Protein AF-A0A7J5WLY0-F1 (afdb_monomer_lite)

Radius of gyration: 17.37 Å; chains: 1; bounding box: 39×26×53 Å

pLDDT: mean 90.03, std 8.44, range [39.41, 98.38]

Secondary structure (DSSP, 8-state):
-HHHHHHHHHSSSS-SEEE-STT--EETTEEHHHHHHHHHHHHHHHHHHHHHHHHHHHHH--TTSPPPPHHHHHHHHHHHHHHHHHHHHHHHHHHHHHTTSEEESSSS--HHHHHHHHHHHHHHHHHHHHHS--

Foldseek 3Di:
DVLVLCCDVPLPAQGHKAFFCPLDDDDNRHRPVVVVVLLVLLVVLLVVLVVVLVVCCVPPPDPPDDDDDPVVSVVCSLQSSLVNSLVVVVVCVVVCVVVRRMGGPDPDGDPSNSVNSSVVSSVSSVVCVVVPDD

Sequence (134 aa):
MITEMIGVNTGYLFGNYSYGNVLGTKWMGVPLLIGINWFVTVYCCLIIMEQLHRWVKSRFIKEDQPLPSEKFETLSVIVDGALLASFFDWLMEPIAVKLGYWQWASETIPVFNYVCWFLISVVLIIIARKLSFN

Structure (mmCIF, N/CA/C/O backbone):
data_AF-A0A7J5WLY0-F1
#
_entry.id   AF-A0A7J5WLY0-F1
#
loop_
_atom_site.group_PDB
_atom_site.id
_atom_site.type_symbol
_atom_site.label_atom_id
_atom_site.label_alt_id
_atom_site.label_comp_id
_atom_site.label_asym_id
_atom_site.label_entity_id
_atom_site.label_seq_id
_atom_site.pdbx_PDB_ins_code
_atom_site.Cartn_x
_atom_site.Cartn_y
_atom_site.Cartn_z
_atom_site.occupancy
_atom_site.B_iso_or_equiv
_atom_site.auth_seq_id
_atom_site.auth_comp_id
_atom_site.auth_asym_id
_atom_site.auth_atom_id
_atom_site.pdbx_PDB_model_num
ATOM 1 N N . MET A 1 1 ? -1.594 8.152 8.829 1.00 82.31 1 MET A N 1
ATOM 2 C CA . MET A 1 1 ? -2.184 8.671 10.086 1.00 82.31 1 MET A CA 1
ATOM 3 C C . MET A 1 1 ? -3.453 9.465 9.833 1.00 82.31 1 MET A C 1
ATOM 5 O O . MET A 1 1 ? -4.481 9.031 10.313 1.00 82.31 1 MET A O 1
ATOM 9 N N . ILE A 1 2 ? -3.432 10.562 9.064 1.00 82.31 2 ILE A N 1
ATOM 10 C CA . ILE A 1 2 ? -4.651 11.368 8.826 1.00 82.31 2 ILE A CA 1
ATOM 11 C C . ILE A 1 2 ? -5.754 10.556 8.125 1.00 82.31 2 ILE A C 1
ATOM 13 O O . ILE A 1 2 ? -6.894 10.572 8.573 1.00 82.31 2 ILE A O 1
ATOM 17 N N . THR A 1 3 ? -5.416 9.800 7.075 1.00 78.31 3 THR A N 1
ATOM 18 C CA . THR A 1 3 ? -6.371 8.923 6.370 1.00 78.31 3 THR A CA 1
ATOM 19 C C . THR A 1 3 ? -7.009 7.893 7.303 1.00 78.31 3 THR A C 1
ATOM 21 O O . THR A 1 3 ? -8.227 7.782 7.345 1.00 78.31 3 THR A O 1
ATOM 24 N N . GLU A 1 4 ? -6.194 7.215 8.112 1.00 77.06 4 GLU A N 1
ATOM 25 C CA . GLU A 1 4 ? -6.639 6.268 9.144 1.00 77.06 4 GLU A CA 1
ATOM 26 C C . GLU A 1 4 ? -7.530 6.918 10.203 1.00 77.06 4 GLU A C 1
ATOM 28 O O . GLU A 1 4 ? -8.551 6.360 10.584 1.00 77.06 4 GLU A O 1
ATOM 33 N N . MET A 1 5 ? -7.178 8.117 10.674 1.00 82.38 5 MET A N 1
ATOM 34 C CA . MET A 1 5 ? -7.981 8.835 11.666 1.00 82.38 5 MET A CA 1
ATOM 35 C C . MET A 1 5 ? -9.351 9.202 11.099 1.00 82.38 5 MET A C 1
ATOM 37 O O . MET A 1 5 ? -10.346 9.089 11.810 1.00 82.38 5 MET A O 1
ATOM 41 N N . ILE A 1 6 ? -9.417 9.611 9.829 1.00 81.44 6 ILE A N 1
ATOM 42 C CA . ILE A 1 6 ? -10.691 9.846 9.144 1.00 81.44 6 ILE A CA 1
ATOM 43 C C . ILE A 1 6 ? -11.463 8.530 9.048 1.00 81.44 6 ILE A C 1
ATOM 45 O O . ILE A 1 6 ? -12.629 8.495 9.427 1.00 81.44 6 ILE A O 1
ATOM 49 N N . GLY A 1 7 ? -10.823 7.445 8.615 1.00 77.44 7 GLY A N 1
ATOM 50 C CA . GLY A 1 7 ? -11.453 6.130 8.512 1.00 77.44 7 GLY A CA 1
ATOM 51 C C . GLY A 1 7 ? -12.048 5.638 9.825 1.00 77.44 7 GLY A C 1
ATOM 52 O O . GLY A 1 7 ? -13.255 5.456 9.911 1.00 77.44 7 GLY A O 1
ATOM 53 N N . VAL A 1 8 ? -11.238 5.533 10.876 1.00 76.00 8 VAL A N 1
ATOM 54 C CA . VAL A 1 8 ? -11.665 5.004 12.182 1.00 76.00 8 VAL A CA 1
ATOM 55 C C . VAL A 1 8 ? -12.739 5.866 12.847 1.00 76.00 8 VAL A C 1
ATOM 57 O O . VAL A 1 8 ? -13.646 5.327 13.475 1.00 76.00 8 VAL A O 1
ATOM 60 N N . ASN A 1 9 ? -12.668 7.197 12.731 1.00 80.00 9 ASN A N 1
ATOM 61 C CA . ASN A 1 9 ? -13.625 8.074 13.416 1.00 80.00 9 ASN A CA 1
ATOM 62 C C . ASN A 1 9 ? -14.912 8.327 12.619 1.00 80.00 9 ASN A C 1
ATOM 64 O O . ASN A 1 9 ? -15.907 8.738 13.210 1.00 80.00 9 ASN A O 1
ATOM 68 N N . THR A 1 10 ? -14.910 8.124 11.297 1.00 79.44 10 THR A N 1
ATOM 69 C CA . THR A 1 10 ? -16.086 8.413 10.452 1.00 79.44 10 THR A CA 1
ATOM 70 C C . THR A 1 10 ? -16.691 7.183 9.785 1.00 79.44 10 THR A C 1
ATOM 72 O O . THR A 1 10 ? -17.838 7.239 9.352 1.00 79.44 10 THR A O 1
ATOM 75 N N . GLY A 1 11 ? -15.932 6.094 9.652 1.00 76.12 11 GLY A N 1
ATOM 76 C CA . GLY A 1 11 ? -16.296 4.918 8.860 1.00 76.12 11 GLY A CA 1
ATOM 77 C C . GLY A 1 11 ? -16.306 5.158 7.345 1.00 76.12 11 GLY A C 1
ATOM 78 O O . GLY A 1 11 ? -16.559 4.225 6.586 1.00 76.12 11 GLY A O 1
ATOM 79 N N . TYR A 1 12 ? -16.033 6.386 6.876 1.00 79.75 12 TYR A N 1
ATOM 80 C CA . TYR A 1 12 ? -16.092 6.731 5.450 1.00 79.75 12 TYR A CA 1
ATOM 81 C C . TYR A 1 12 ? -14.924 6.176 4.641 1.00 79.75 12 TYR A C 1
ATOM 83 O O . TYR A 1 12 ? -15.068 5.966 3.440 1.00 79.75 12 TYR A O 1
ATOM 91 N N . LEU A 1 13 ? -13.773 5.959 5.278 1.00 75.50 13 LEU A N 1
ATOM 92 C CA . LEU A 1 13 ? -12.615 5.301 4.679 1.00 75.50 13 LEU A CA 1
ATOM 93 C C . LEU A 1 13 ? -12.436 3.950 5.366 1.00 75.50 13 LEU A C 1
ATOM 95 O O . LEU A 1 13 ? -12.595 3.864 6.580 1.00 75.50 13 LEU A O 1
ATOM 99 N N . PHE A 1 14 ? -12.113 2.915 4.588 1.00 85.81 14 PHE A N 1
ATOM 100 C CA . PHE A 1 14 ? -11.857 1.538 5.043 1.00 85.81 14 PHE A CA 1
ATOM 101 C C . PHE A 1 14 ? -13.063 0.759 5.598 1.00 85.81 14 PHE A C 1
ATOM 103 O O . PHE A 1 14 ? -13.111 -0.460 5.462 1.00 85.81 14 PHE A O 1
ATOM 110 N N . GLY A 1 15 ? -14.078 1.444 6.125 1.00 87.38 15 GLY A N 1
ATOM 111 C CA . GLY A 1 15 ? -15.262 0.848 6.740 1.00 87.38 15 GLY A CA 1
ATOM 112 C C . GLY A 1 15 ? -15.201 0.899 8.266 1.00 87.38 15 GLY A C 1
ATOM 113 O O . GLY A 1 15 ? -14.408 1.634 8.847 1.00 87.38 15 GLY A O 1
ATOM 114 N N . ASN A 1 16 ? -16.062 0.127 8.929 1.00 90.06 16 ASN A N 1
ATOM 115 C CA . ASN A 1 16 ? -16.189 0.161 10.386 1.00 90.06 16 ASN A CA 1
ATOM 116 C C . ASN A 1 16 ? -15.325 -0.925 11.039 1.00 90.06 16 ASN A C 1
ATOM 118 O O . ASN A 1 16 ? -15.656 -2.112 10.987 1.00 90.06 16 ASN A O 1
ATOM 122 N N . TYR A 1 17 ? -14.241 -0.510 11.685 1.00 90.50 17 TYR A N 1
ATOM 123 C CA . TYR A 1 17 ? -13.351 -1.361 12.471 1.00 90.50 17 TYR A CA 1
ATOM 124 C C . TYR A 1 17 ? -12.767 -0.565 13.638 1.00 90.50 17 TYR A C 1
ATOM 126 O O . TYR A 1 17 ? -12.823 0.665 13.673 1.00 90.50 17 TYR A O 1
ATOM 134 N N . SER A 1 18 ? -12.209 -1.270 14.618 1.00 90.88 18 SER A N 1
ATOM 135 C CA . SER A 1 18 ? -11.535 -0.649 15.755 1.00 90.88 18 SER A CA 1
ATOM 136 C C . SER A 1 18 ? -10.213 -1.341 16.051 1.00 90.88 18 SER A C 1
ATOM 138 O O . SER A 1 18 ? -10.090 -2.562 15.954 1.00 90.88 18 SER A O 1
ATOM 140 N N . TYR A 1 19 ? -9.205 -0.554 16.418 1.00 92.06 19 TYR A N 1
ATOM 141 C CA . TYR A 1 19 ? -7.897 -1.083 16.781 1.00 92.06 19 TYR A CA 1
ATOM 142 C C . TYR A 1 19 ? -7.897 -1.683 18.190 1.00 92.06 19 TYR A C 1
ATOM 144 O O . TYR A 1 19 ? -8.393 -1.075 19.143 1.00 92.06 19 TYR A O 1
ATOM 152 N N . GLY A 1 20 ? -7.248 -2.836 18.353 1.00 91.19 20 GLY A N 1
ATOM 153 C CA . GLY A 1 20 ? -6.946 -3.440 19.651 1.00 91.19 20 GLY A CA 1
ATOM 154 C C . GLY A 1 20 ? -5.795 -2.730 20.372 1.00 91.19 20 GLY A C 1
ATOM 155 O O . GLY A 1 20 ? -5.241 -1.750 19.881 1.00 91.19 20 GLY A O 1
ATOM 156 N N . ASN A 1 21 ? -5.429 -3.194 21.569 1.00 91.44 21 ASN A N 1
ATOM 157 C CA . ASN A 1 21 ? -4.361 -2.573 22.377 1.00 91.44 21 ASN A CA 1
ATOM 158 C C . ASN A 1 21 ? -2.961 -3.154 22.104 1.00 91.44 21 ASN A C 1
ATOM 160 O O . ASN A 1 21 ? -1.978 -2.685 22.670 1.00 91.44 21 ASN A O 1
ATOM 164 N N . VAL A 1 22 ? -2.862 -4.158 21.227 1.00 92.62 22 VAL A N 1
ATOM 165 C CA . VAL A 1 22 ? -1.622 -4.904 20.950 1.00 92.62 22 VAL A CA 1
ATOM 166 C C . VAL A 1 22 ? -0.544 -4.023 20.310 1.00 92.62 22 VAL A C 1
ATOM 168 O O . VAL A 1 22 ? 0.637 -4.188 20.590 1.00 92.62 22 VAL A O 1
ATOM 171 N N . LEU A 1 23 ? -0.946 -3.044 19.497 1.00 90.06 23 LEU A N 1
ATOM 172 C CA . LEU A 1 23 ? -0.039 -2.147 18.771 1.00 90.06 23 LEU A CA 1
ATOM 173 C C . LEU A 1 23 ? 0.400 -0.915 19.588 1.00 90.06 23 LEU A C 1
ATOM 175 O O . LEU A 1 23 ? 0.933 0.047 19.034 1.00 90.06 23 LEU A O 1
ATOM 179 N N . GLY A 1 24 ? 0.183 -0.935 20.905 1.00 91.31 24 GLY A N 1
ATOM 180 C CA . GLY A 1 24 ? 0.645 0.102 21.821 1.00 91.31 24 GLY A CA 1
ATOM 181 C C . GLY A 1 24 ? -0.166 1.397 21.752 1.00 91.31 24 GLY A C 1
ATOM 182 O O . GLY A 1 24 ? -1.390 1.387 21.600 1.00 91.31 24 GLY A O 1
ATOM 183 N N . THR A 1 25 ? 0.521 2.527 21.933 1.00 91.12 25 THR A N 1
ATOM 184 C CA . THR A 1 25 ? -0.110 3.838 22.120 1.00 91.12 25 THR A CA 1
ATOM 185 C C . THR A 1 25 ? -0.904 4.275 20.893 1.00 91.12 25 THR A C 1
ATOM 187 O O . THR A 1 25 ? -0.391 4.347 19.771 1.00 91.12 25 THR A O 1
ATOM 190 N N . LYS A 1 26 ? -2.167 4.624 21.137 1.00 91.06 26 LYS A N 1
ATOM 191 C CA . LYS A 1 26 ? -3.098 5.141 20.136 1.00 91.06 26 LYS A CA 1
ATOM 192 C C . LYS A 1 26 ? -3.159 6.657 20.191 1.00 91.06 26 LYS A C 1
ATOM 194 O O . LYS A 1 26 ? -3.174 7.246 21.268 1.00 91.06 26 LYS A O 1
ATOM 199 N N . TRP A 1 27 ? -3.299 7.270 19.026 1.00 88.81 27 TRP A N 1
ATOM 200 C CA . TRP A 1 27 ? -3.651 8.670 18.878 1.00 88.81 27 TRP A CA 1
ATOM 201 C C . TRP A 1 27 ? -4.961 8.765 18.095 1.00 88.81 27 TRP A C 1
ATOM 203 O O . TRP A 1 27 ? -5.052 8.272 16.974 1.00 88.81 27 TRP A O 1
ATOM 213 N N . MET A 1 28 ? -5.998 9.345 18.712 1.00 88.00 28 MET A N 1
ATOM 214 C CA . MET A 1 28 ? -7.352 9.439 18.135 1.00 88.00 28 MET A CA 1
ATOM 215 C C . MET A 1 28 ? -7.911 8.083 17.657 1.00 88.00 28 MET A C 1
ATOM 217 O O . MET A 1 28 ? -8.502 7.985 16.585 1.00 88.00 28 MET A O 1
ATOM 221 N N . GLY A 1 29 ? -7.675 7.023 18.438 1.00 85.69 29 GLY A N 1
ATOM 222 C CA . GLY A 1 29 ? -8.131 5.661 18.132 1.00 85.69 29 GLY A CA 1
ATOM 223 C C . GLY A 1 29 ? -7.208 4.853 17.211 1.00 85.69 29 GLY A C 1
ATOM 224 O O . GLY A 1 29 ? -7.368 3.639 17.134 1.00 85.69 29 GLY A O 1
ATOM 225 N N . VAL A 1 30 ? -6.201 5.480 16.592 1.00 89.88 30 VAL A N 1
ATOM 226 C CA . VAL A 1 30 ? -5.270 4.832 15.652 1.00 89.88 30 VAL A CA 1
ATOM 227 C C . VAL A 1 30 ? -3.899 4.613 16.308 1.00 89.88 30 VAL A C 1
ATOM 229 O O . VAL A 1 30 ? -3.293 5.581 16.774 1.00 89.88 30 VAL A O 1
ATOM 232 N N . PRO A 1 31 ? -3.358 3.382 16.354 1.00 92.44 31 PRO A N 1
ATOM 233 C CA . PRO A 1 31 ? -2.002 3.122 16.834 1.00 92.44 31 PRO A CA 1
ATOM 234 C C . PRO A 1 31 ? -0.948 3.839 15.985 1.00 92.44 31 PRO A C 1
ATOM 236 O O 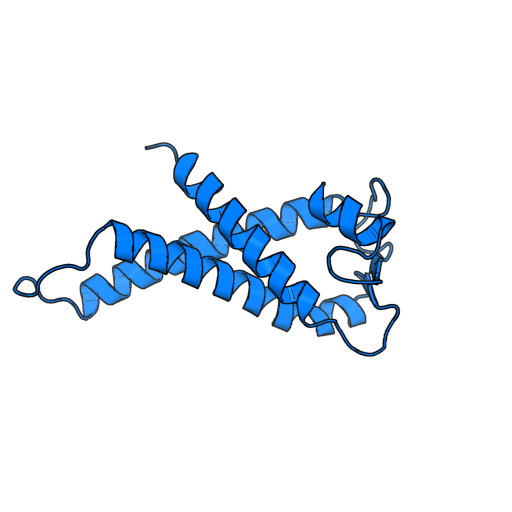. PRO A 1 31 ? -0.972 3.759 14.757 1.00 92.44 31 PRO A O 1
ATOM 239 N N . LEU A 1 32 ? 0.026 4.493 16.627 1.00 90.44 32 LEU A N 1
ATOM 240 C CA . LEU A 1 32 ? 1.105 5.196 15.910 1.00 90.44 32 LEU A CA 1
ATOM 241 C C . LEU A 1 32 ? 1.925 4.252 15.016 1.00 90.44 32 LEU A C 1
ATOM 243 O O . LEU A 1 32 ? 2.363 4.642 13.933 1.00 90.44 32 LEU A O 1
ATOM 247 N N . LEU A 1 33 ? 2.083 2.998 15.451 1.00 92.50 33 LEU A N 1
ATOM 248 C CA . LEU A 1 33 ? 2.811 1.968 14.712 1.00 92.50 33 LEU A CA 1
ATOM 249 C C . LEU A 1 33 ? 2.202 1.668 13.341 1.00 92.50 33 LEU A C 1
ATOM 251 O O . LEU A 1 33 ? 2.949 1.334 12.432 1.00 92.50 33 LEU A O 1
ATOM 255 N N . ILE A 1 34 ? 0.890 1.831 13.148 1.00 91.69 34 ILE A N 1
ATOM 256 C CA . ILE A 1 34 ? 0.255 1.550 11.852 1.00 91.69 34 ILE A CA 1
ATOM 257 C C . ILE A 1 34 ? 0.796 2.468 10.761 1.00 91.69 34 ILE A C 1
ATOM 259 O O . ILE A 1 34 ? 1.137 2.003 9.676 1.00 91.69 34 ILE A O 1
ATOM 263 N N . GLY A 1 35 ? 0.931 3.765 11.051 1.00 90.31 35 GLY A N 1
ATOM 264 C CA . GLY A 1 35 ? 1.462 4.714 10.075 1.00 90.31 35 GLY A CA 1
ATOM 265 C C . GLY A 1 35 ? 2.891 4.377 9.656 1.00 90.31 35 GLY A C 1
ATOM 266 O O . GLY A 1 35 ? 3.211 4.446 8.472 1.00 90.31 35 GLY A O 1
ATOM 267 N N . ILE A 1 36 ? 3.726 3.982 10.620 1.00 92.75 36 ILE A N 1
ATOM 268 C CA . ILE A 1 36 ? 5.120 3.595 10.376 1.00 92.75 36 ILE A CA 1
ATOM 269 C C . ILE A 1 36 ? 5.174 2.279 9.596 1.00 92.75 36 ILE A C 1
ATOM 271 O O . ILE A 1 36 ? 5.842 2.211 8.567 1.00 92.75 36 ILE A O 1
ATOM 275 N N . ASN A 1 37 ? 4.439 1.258 10.043 1.00 94.12 37 ASN A N 1
ATOM 276 C CA . ASN A 1 37 ? 4.404 -0.055 9.405 1.00 94.12 37 ASN A CA 1
ATOM 277 C C . ASN A 1 37 ? 3.957 0.053 7.950 1.00 94.12 37 ASN A C 1
ATOM 279 O O . ASN A 1 37 ? 4.600 -0.519 7.070 1.00 94.12 37 ASN A O 1
ATOM 283 N N . TRP A 1 38 ? 2.898 0.821 7.682 1.00 95.19 38 TRP A N 1
ATOM 284 C CA . TRP A 1 38 ? 2.408 0.995 6.322 1.00 95.19 38 TRP A CA 1
ATOM 285 C C . TRP A 1 38 ? 3.401 1.760 5.448 1.00 95.19 38 TRP A C 1
ATOM 287 O O . TRP A 1 38 ? 3.679 1.348 4.325 1.00 95.19 38 TRP A O 1
ATOM 297 N N . PHE A 1 39 ? 4.002 2.832 5.973 1.00 94.50 39 PHE A N 1
ATOM 298 C CA . PHE A 1 39 ? 5.031 3.578 5.250 1.00 94.50 39 PHE A CA 1
ATOM 299 C C . PHE A 1 39 ? 6.220 2.689 4.858 1.00 94.50 39 PHE A C 1
ATOM 301 O O . PHE A 1 39 ? 6.614 2.669 3.692 1.00 94.50 39 PHE A O 1
ATOM 308 N N . VAL A 1 40 ? 6.756 1.917 5.810 1.00 95.81 40 VAL A N 1
ATOM 309 C CA . VAL A 1 40 ? 7.865 0.983 5.563 1.00 95.81 40 VAL A CA 1
ATOM 310 C C . VAL A 1 40 ? 7.456 -0.087 4.552 1.00 95.81 40 VAL A C 1
ATOM 312 O O . VAL A 1 40 ? 8.202 -0.349 3.615 1.00 95.81 40 VAL A O 1
ATOM 315 N N . THR A 1 41 ? 6.257 -0.656 4.692 1.00 97.00 41 THR A N 1
ATOM 316 C CA . THR A 1 41 ? 5.727 -1.676 3.773 1.00 97.00 41 THR A CA 1
ATOM 317 C C . THR A 1 41 ? 5.672 -1.159 2.340 1.00 97.00 41 THR A C 1
ATOM 319 O O . THR A 1 41 ? 6.211 -1.794 1.434 1.00 97.00 41 THR A O 1
ATOM 322 N N . VAL A 1 42 ? 5.076 0.018 2.130 1.00 97.12 42 VAL A N 1
ATOM 323 C CA . VAL A 1 42 ? 4.970 0.636 0.803 1.00 97.12 42 VAL A CA 1
ATOM 324 C C . VAL A 1 42 ? 6.352 0.951 0.230 1.00 97.12 42 VAL A C 1
ATOM 326 O O . VAL A 1 42 ? 6.599 0.687 -0.946 1.00 97.12 42 VAL A O 1
ATOM 329 N N . TYR A 1 43 ? 7.276 1.459 1.052 1.00 95.94 43 TYR A N 1
ATOM 330 C CA . TYR A 1 43 ? 8.649 1.721 0.620 1.00 95.94 43 TYR A CA 1
ATOM 331 C C . TYR A 1 43 ? 9.373 0.435 0.193 1.00 95.94 43 TYR A C 1
ATOM 333 O O . TYR A 1 43 ? 9.965 0.390 -0.883 1.00 95.94 43 TYR A O 1
ATOM 341 N N . CYS A 1 44 ? 9.273 -0.645 0.971 1.00 96.88 44 CYS A N 1
ATOM 342 C CA . CYS A 1 44 ? 9.830 -1.943 0.593 1.00 96.88 44 CYS A CA 1
ATOM 343 C C . CYS A 1 44 ? 9.217 -2.473 -0.711 1.00 96.88 44 CYS A C 1
ATOM 345 O O . CYS A 1 44 ? 9.954 -2.936 -1.580 1.00 96.88 44 CYS A O 1
ATOM 347 N N . CYS A 1 45 ? 7.895 -2.367 -0.882 1.00 97.81 45 CYS A N 1
ATOM 348 C CA . CYS A 1 45 ? 7.211 -2.791 -2.106 1.00 97.81 45 CYS A CA 1
ATOM 349 C C . CYS A 1 45 ? 7.692 -2.011 -3.337 1.00 97.81 45 CYS A C 1
ATOM 351 O O . CYS A 1 45 ? 7.911 -2.612 -4.388 1.00 97.81 45 CYS A O 1
ATOM 353 N N . LEU A 1 46 ? 7.920 -0.699 -3.200 1.00 96.94 46 LEU A N 1
ATOM 354 C CA . LEU A 1 46 ? 8.520 0.125 -4.249 1.00 96.94 46 LEU A CA 1
ATOM 355 C C . LEU A 1 46 ? 9.906 -0.396 -4.646 1.00 96.94 46 LEU A C 1
ATOM 357 O O . LEU A 1 46 ? 10.134 -0.675 -5.821 1.00 96.94 46 LEU A O 1
ATOM 361 N N . ILE A 1 47 ? 10.815 -0.575 -3.682 1.00 96.12 47 ILE A N 1
ATOM 362 C CA . ILE A 1 47 ? 12.189 -1.024 -3.963 1.00 96.12 47 ILE A CA 1
ATOM 363 C C . ILE A 1 47 ? 12.205 -2.419 -4.602 1.00 96.12 47 ILE A C 1
ATOM 365 O O . ILE A 1 47 ? 12.945 -2.649 -5.562 1.00 96.12 47 ILE A O 1
ATOM 369 N N . ILE A 1 48 ? 11.362 -3.336 -4.115 1.00 97.56 48 ILE A N 1
ATOM 370 C CA . ILE A 1 48 ? 11.191 -4.672 -4.704 1.00 97.56 48 ILE A CA 1
ATOM 371 C C . ILE A 1 48 ? 10.745 -4.552 -6.162 1.00 97.56 48 ILE A C 1
ATOM 373 O O . ILE A 1 48 ? 11.328 -5.198 -7.032 1.00 97.56 48 ILE A O 1
ATOM 377 N N . MET A 1 49 ? 9.745 -3.717 -6.449 1.00 96.88 49 MET A N 1
ATOM 378 C CA . MET A 1 49 ? 9.216 -3.575 -7.805 1.00 96.88 49 MET A CA 1
ATOM 379 C C . MET A 1 49 ? 10.193 -2.890 -8.751 1.00 96.88 49 MET A C 1
ATOM 381 O O . MET A 1 49 ? 10.329 -3.331 -9.891 1.00 96.88 49 MET A O 1
ATOM 385 N N . GLU A 1 50 ? 10.942 -1.892 -8.292 1.00 94.62 50 GLU A N 1
ATOM 386 C CA . GLU A 1 50 ? 12.033 -1.307 -9.070 1.00 94.62 50 GLU A CA 1
ATOM 387 C C . GLU A 1 50 ? 13.123 -2.336 -9.394 1.00 94.62 50 GLU A C 1
ATOM 389 O O . GLU A 1 50 ? 13.602 -2.408 -10.527 1.00 94.62 50 GLU A O 1
ATOM 394 N N . GLN A 1 51 ? 13.515 -3.161 -8.418 1.00 95.94 51 GLN A N 1
ATOM 395 C CA . GLN A 1 51 ? 14.503 -4.215 -8.637 1.00 95.94 51 GLN A CA 1
ATOM 396 C C . GLN A 1 51 ? 13.983 -5.284 -9.602 1.00 95.94 51 GLN A C 1
ATOM 398 O O . GLN A 1 51 ? 14.726 -5.710 -10.489 1.00 95.94 51 GLN A O 1
ATOM 403 N N . LEU A 1 52 ? 12.715 -5.676 -9.470 1.00 95.81 52 LEU A N 1
ATOM 404 C CA . LEU A 1 52 ? 12.069 -6.632 -10.359 1.00 95.81 52 LEU A CA 1
ATOM 405 C C . LEU A 1 52 ? 12.002 -6.100 -11.793 1.00 95.81 52 LEU A C 1
ATOM 407 O O . LEU A 1 52 ? 12.407 -6.807 -12.711 1.00 95.81 52 LEU A O 1
ATOM 411 N N . HIS A 1 53 ? 11.576 -4.851 -11.995 1.00 93.81 53 HIS A N 1
ATOM 412 C CA . HIS A 1 53 ? 11.527 -4.226 -13.320 1.00 93.81 53 HIS A CA 1
ATOM 413 C C . HIS A 1 53 ? 12.911 -4.184 -13.975 1.00 93.81 53 HIS A C 1
ATOM 415 O O . HIS A 1 53 ? 13.059 -4.587 -15.132 1.00 93.81 53 HIS A O 1
ATOM 421 N N . ARG A 1 54 ? 13.947 -3.779 -13.225 1.00 92.19 54 ARG A N 1
ATOM 42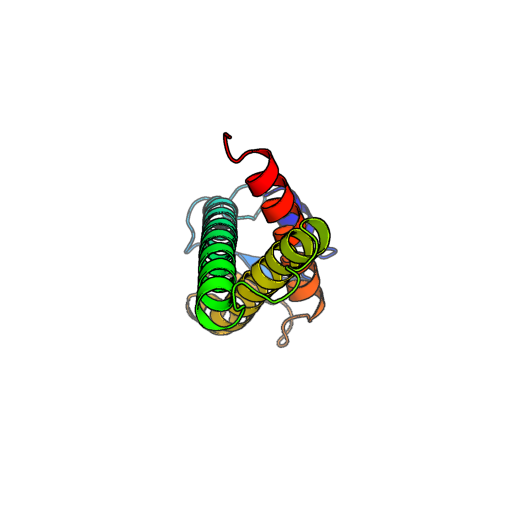2 C CA . ARG A 1 54 ? 15.338 -3.790 -13.712 1.00 92.19 54 ARG A CA 1
ATOM 423 C C . ARG A 1 54 ? 15.809 -5.197 -14.083 1.00 92.19 54 ARG A C 1
ATOM 425 O O . ARG A 1 54 ? 16.463 -5.361 -15.110 1.00 92.19 54 ARG A O 1
ATOM 432 N N . TRP A 1 55 ? 15.473 -6.203 -13.276 1.00 94.19 55 TRP A N 1
ATOM 433 C CA . TRP A 1 55 ? 15.821 -7.600 -13.542 1.00 94.19 55 TRP A CA 1
ATOM 434 C C . TRP A 1 55 ? 15.090 -8.167 -14.769 1.00 94.19 55 TRP A C 1
ATOM 436 O O . TRP A 1 55 ? 15.710 -8.813 -15.611 1.00 94.19 55 TRP A O 1
ATOM 446 N N . VAL A 1 56 ? 13.791 -7.890 -14.924 1.00 91.50 56 VAL A N 1
ATOM 447 C CA . VAL A 1 56 ? 13.014 -8.295 -16.109 1.00 91.50 56 VAL A CA 1
ATOM 448 C C . VAL A 1 56 ? 13.614 -7.662 -17.364 1.00 91.50 56 VAL A C 1
ATOM 450 O O . VAL A 1 56 ? 13.857 -8.347 -18.357 1.00 91.50 56 VAL A O 1
ATOM 453 N N . LYS A 1 57 ? 13.921 -6.365 -17.304 1.00 89.75 57 LYS A N 1
ATOM 454 C CA . LYS A 1 57 ? 14.543 -5.621 -18.400 1.00 89.75 57 LYS A CA 1
ATOM 455 C C . LYS A 1 57 ? 15.882 -6.230 -18.805 1.00 89.75 57 LYS A C 1
ATOM 457 O O . LYS A 1 57 ? 16.058 -6.537 -19.977 1.00 89.75 57 LYS A O 1
ATOM 462 N N . SER A 1 58 ? 16.777 -6.495 -17.852 1.00 89.44 58 SER A N 1
ATOM 463 C CA . SER A 1 58 ? 18.086 -7.088 -18.158 1.00 89.44 58 SER A CA 1
ATOM 464 C C . SER A 1 58 ? 18.004 -8.529 -18.671 1.00 89.44 58 SER A C 1
ATOM 466 O O . SER A 1 58 ? 18.892 -8.972 -19.398 1.00 89.44 58 SER A O 1
ATOM 468 N N . ARG A 1 59 ? 16.953 -9.279 -18.314 1.00 90.81 59 ARG A N 1
ATOM 469 C CA . ARG A 1 59 ? 16.803 -10.685 -18.707 1.00 90.81 59 ARG A CA 1
ATOM 470 C C . ARG A 1 59 ? 16.121 -10.883 -20.057 1.00 90.81 59 ARG A C 1
ATOM 472 O O . ARG A 1 59 ? 16.443 -11.860 -20.743 1.00 90.81 59 ARG A O 1
ATOM 479 N N . PHE A 1 60 ? 15.161 -10.021 -20.390 1.00 87.50 60 PHE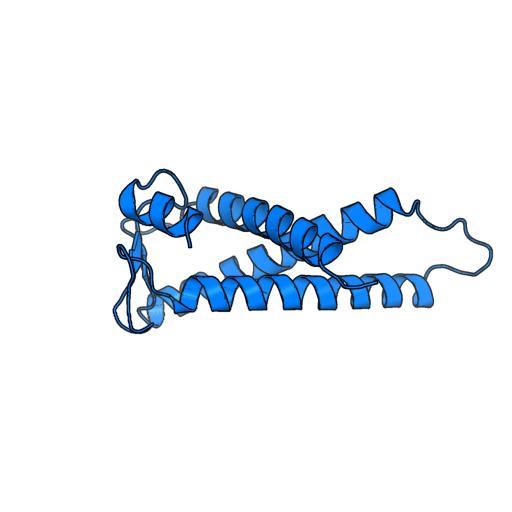 A N 1
ATOM 480 C CA . PHE A 1 60 ? 14.238 -10.227 -21.509 1.00 87.50 60 PHE A CA 1
ATOM 481 C C . PHE A 1 60 ? 14.329 -9.161 -22.605 1.00 87.50 60 PHE A C 1
ATOM 483 O O . PHE A 1 60 ? 14.017 -9.481 -23.752 1.00 87.50 60 PHE A O 1
ATOM 490 N N . ILE A 1 61 ? 14.777 -7.937 -22.303 1.00 84.62 61 ILE A N 1
ATOM 491 C CA . ILE A 1 61 ? 14.922 -6.876 -23.308 1.00 84.62 61 ILE A CA 1
ATOM 492 C C . ILE A 1 61 ? 16.349 -6.931 -23.858 1.00 84.62 61 ILE A C 1
ATOM 494 O O . ILE A 1 61 ? 17.313 -6.615 -23.165 1.00 84.62 61 ILE A O 1
ATOM 498 N N . LYS A 1 62 ? 16.479 -7.391 -25.106 1.00 80.12 62 LYS A N 1
ATOM 499 C CA . LYS A 1 62 ? 17.754 -7.410 -25.837 1.00 80.12 62 LYS A CA 1
ATOM 500 C C . LYS A 1 62 ? 18.130 -5.997 -26.284 1.00 80.12 62 LYS A C 1
ATOM 502 O O . LYS A 1 62 ? 17.248 -5.173 -26.500 1.00 80.12 62 LYS A O 1
ATOM 507 N N . GLU A 1 63 ? 19.424 -5.764 -26.484 1.00 74.75 63 GLU A N 1
ATOM 508 C CA . GLU A 1 63 ? 20.004 -4.461 -26.855 1.00 74.75 63 GLU A CA 1
ATOM 509 C C . GLU A 1 63 ? 19.368 -3.847 -28.120 1.00 74.75 63 GLU A C 1
ATOM 511 O O . GLU A 1 63 ? 19.191 -2.635 -28.194 1.00 74.75 63 GLU A O 1
ATOM 516 N N . ASP A 1 64 ? 18.922 -4.689 -29.058 1.00 79.81 64 ASP A N 1
ATOM 517 C CA . ASP A 1 64 ? 18.312 -4.268 -30.327 1.00 79.81 64 ASP A CA 1
ATOM 518 C C . ASP A 1 64 ? 16.802 -3.961 -30.243 1.00 79.81 64 ASP A C 1
ATOM 520 O O . ASP A 1 64 ? 16.190 -3.576 -31.242 1.00 79.81 64 ASP A O 1
ATOM 524 N N . GLN A 1 65 ? 16.156 -4.176 -29.089 1.00 80.50 65 GLN A N 1
ATOM 525 C CA . GLN A 1 65 ? 14.723 -3.915 -28.930 1.00 80.50 65 GLN A CA 1
ATOM 526 C C . GLN A 1 65 ? 14.448 -2.503 -28.399 1.00 80.50 65 GLN A C 1
ATOM 528 O O . GLN A 1 65 ? 15.156 -2.019 -27.514 1.00 80.50 65 GLN A O 1
ATOM 533 N N . PRO A 1 66 ? 13.382 -1.837 -28.886 1.00 77.50 66 PRO A N 1
ATOM 534 C CA . PRO A 1 66 ? 13.008 -0.525 -28.385 1.00 77.50 66 PRO A CA 1
ATOM 535 C C . PRO A 1 66 ? 12.633 -0.620 -26.904 1.00 77.50 66 PRO A C 1
ATOM 537 O O . PRO A 1 66 ? 11.764 -1.403 -26.514 1.00 77.50 66 PRO A O 1
ATOM 540 N N . LEU A 1 67 ? 13.287 0.197 -26.076 1.00 80.25 67 LEU A N 1
ATOM 541 C CA . LEU A 1 67 ? 12.951 0.289 -24.662 1.00 80.25 67 LEU A CA 1
ATOM 542 C C . LEU A 1 67 ? 11.538 0.874 -24.470 1.00 80.25 67 LEU A C 1
ATOM 544 O O . LEU A 1 67 ? 11.123 1.751 -25.235 1.00 80.25 67 LEU A O 1
ATOM 548 N N . PRO A 1 68 ? 10.811 0.452 -23.418 1.00 81.31 68 PRO A N 1
ATOM 549 C CA . PRO A 1 68 ? 9.582 1.116 -23.008 1.00 81.31 68 PRO A CA 1
ATOM 550 C C . PRO A 1 68 ? 9.827 2.601 -22.727 1.00 81.31 68 PRO A C 1
ATOM 552 O O . PRO A 1 68 ? 10.898 2.992 -22.261 1.00 81.31 68 PRO A O 1
ATOM 555 N N . SER A 1 69 ? 8.810 3.434 -22.963 1.00 89.00 69 SER A N 1
ATOM 556 C CA . SER A 1 69 ? 8.862 4.844 -22.569 1.00 89.00 69 SER A CA 1
ATOM 557 C C . SER A 1 69 ? 9.102 4.970 -21.061 1.00 89.00 69 SER A C 1
ATOM 559 O O . SER A 1 69 ? 8.441 4.296 -20.273 1.00 89.00 69 SER A O 1
ATOM 561 N N . GLU A 1 70 ? 9.972 5.894 -20.650 1.00 86.94 70 GLU A N 1
ATOM 562 C CA . GLU A 1 70 ? 10.260 6.191 -19.237 1.00 86.94 70 GLU A CA 1
ATOM 563 C C . GLU A 1 70 ? 8.986 6.476 -18.421 1.00 86.94 70 GLU A C 1
ATOM 565 O O . GLU A 1 70 ? 8.853 6.058 -17.268 1.00 86.94 70 GLU A O 1
ATOM 570 N N . LYS A 1 71 ? 8.003 7.145 -19.040 1.00 90.81 71 LYS A N 1
ATOM 571 C CA . LYS A 1 71 ? 6.704 7.427 -18.414 1.00 90.81 71 LYS A CA 1
ATOM 572 C C . LYS A 1 71 ? 5.910 6.150 -18.160 1.00 90.81 71 LYS A C 1
ATOM 574 O O . LYS A 1 71 ? 5.276 6.029 -17.116 1.00 90.81 71 LYS A O 1
ATOM 579 N N . PHE A 1 72 ? 5.950 5.215 -19.106 1.00 92.06 72 PHE A N 1
ATOM 580 C CA . PHE A 1 72 ? 5.278 3.927 -18.981 1.00 92.06 72 PHE A CA 1
ATOM 581 C C . PHE A 1 72 ? 5.950 3.059 -17.914 1.00 92.06 72 PHE A C 1
ATOM 583 O O . PHE A 1 72 ? 5.261 2.531 -17.050 1.00 92.06 72 PHE A O 1
ATOM 590 N N . GLU A 1 73 ? 7.284 2.984 -17.909 1.00 91.00 73 GLU A N 1
ATOM 591 C CA . GLU A 1 73 ? 8.050 2.264 -16.880 1.00 91.00 73 GLU A CA 1
ATOM 592 C C . GLU A 1 73 ? 7.770 2.841 -15.485 1.00 91.00 73 GLU A C 1
ATOM 594 O O . GLU A 1 73 ? 7.490 2.111 -14.537 1.00 91.00 73 GLU A O 1
ATOM 599 N N . THR A 1 74 ? 7.748 4.171 -15.371 1.00 92.06 74 THR A N 1
ATOM 600 C CA . THR A 1 74 ? 7.406 4.850 -14.119 1.00 92.06 74 THR A CA 1
ATOM 601 C C . THR A 1 74 ? 5.991 4.527 -13.657 1.00 92.06 74 THR A C 1
ATOM 603 O O . THR A 1 74 ? 5.800 4.212 -12.484 1.00 92.06 74 THR A O 1
ATOM 606 N N . LEU A 1 75 ? 5.013 4.578 -14.564 1.00 95.62 75 LEU A N 1
ATOM 607 C CA . LEU A 1 75 ? 3.630 4.236 -14.251 1.00 95.62 75 LEU A CA 1
ATOM 608 C C . LEU A 1 75 ? 3.494 2.773 -13.808 1.00 95.62 75 LEU A C 1
ATOM 610 O O . LEU A 1 75 ? 2.835 2.527 -12.802 1.00 95.62 75 LEU A O 1
ATOM 614 N N . SER A 1 76 ? 4.146 1.837 -14.507 1.00 95.69 76 SER A N 1
ATOM 615 C CA . SER A 1 76 ? 4.134 0.409 -14.160 1.00 95.69 76 SER A CA 1
ATOM 616 C C . SER A 1 76 ? 4.663 0.194 -12.748 1.00 95.69 76 SER A C 1
ATOM 618 O O . SER A 1 76 ? 3.945 -0.320 -11.903 1.00 95.69 76 SER A O 1
ATOM 620 N N . VAL A 1 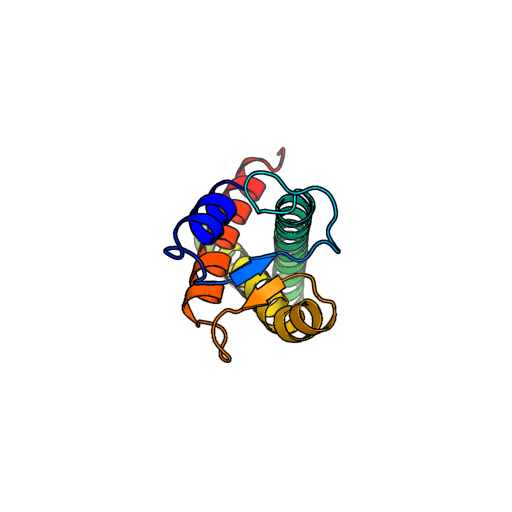77 ? 5.848 0.724 -12.428 1.00 95.69 77 VAL A N 1
ATOM 621 C CA . VAL A 1 77 ? 6.441 0.600 -11.086 1.00 95.69 77 VAL A CA 1
ATOM 622 C C . VAL A 1 77 ? 5.522 1.160 -9.992 1.00 95.69 77 VAL A C 1
ATOM 624 O O . VAL A 1 77 ? 5.421 0.567 -8.919 1.00 95.69 77 VAL A O 1
ATOM 627 N N . ILE A 1 78 ? 4.851 2.293 -10.238 1.00 97.25 78 ILE A N 1
ATOM 628 C CA . ILE A 1 78 ? 3.916 2.885 -9.267 1.00 97.25 78 ILE A CA 1
ATOM 629 C C . ILE A 1 78 ? 2.718 1.961 -9.035 1.00 97.25 78 ILE A C 1
ATOM 631 O O . ILE A 1 78 ? 2.361 1.698 -7.887 1.00 97.25 78 ILE A O 1
ATOM 635 N N . VAL A 1 79 ? 2.097 1.486 -10.116 1.00 98.06 79 VAL A N 1
ATOM 636 C CA . VAL A 1 79 ? 0.907 0.632 -10.047 1.00 98.06 79 VAL A CA 1
ATOM 637 C C . VAL A 1 79 ? 1.258 -0.723 -9.440 1.00 98.06 79 VAL A C 1
ATOM 639 O O . VAL A 1 79 ? 0.612 -1.132 -8.481 1.00 98.06 79 VAL A O 1
ATOM 642 N N . ASP A 1 80 ? 2.310 -1.376 -9.921 1.00 97.88 80 ASP A N 1
ATOM 643 C CA . ASP A 1 80 ? 2.742 -2.697 -9.462 1.00 97.88 80 ASP A CA 1
ATOM 644 C C . ASP A 1 80 ? 3.202 -2.664 -7.999 1.00 97.88 80 ASP A C 1
ATOM 646 O O . ASP A 1 80 ? 2.873 -3.558 -7.219 1.00 97.88 80 ASP A O 1
ATOM 650 N N . GLY A 1 81 ? 3.898 -1.598 -7.584 1.00 97.94 81 GLY A N 1
ATOM 651 C CA . GLY A 1 81 ? 4.278 -1.381 -6.186 1.00 97.94 81 GLY A CA 1
ATOM 652 C C . GLY A 1 81 ? 3.069 -1.210 -5.268 1.00 97.94 81 GLY A C 1
ATOM 653 O O . GLY A 1 81 ? 3.022 -1.808 -4.192 1.00 97.94 81 GLY A O 1
ATOM 654 N N . ALA A 1 82 ? 2.067 -0.439 -5.699 1.00 98.06 82 ALA A N 1
ATOM 655 C CA . ALA A 1 82 ? 0.834 -0.259 -4.939 1.00 98.06 82 ALA A CA 1
ATOM 656 C C . ALA A 1 82 ? -0.007 -1.544 -4.890 1.00 98.06 82 ALA A C 1
ATOM 658 O O . ALA A 1 82 ? -0.552 -1.874 -3.838 1.00 98.06 82 ALA A O 1
ATOM 659 N N . LEU A 1 83 ? -0.070 -2.300 -5.991 1.00 98.31 83 LEU A N 1
ATOM 660 C CA . LEU A 1 83 ? -0.725 -3.608 -6.036 1.00 98.31 83 LEU A CA 1
ATOM 661 C C . LEU A 1 83 ? -0.055 -4.599 -5.084 1.00 98.31 83 LEU A C 1
ATOM 663 O O . LEU A 1 83 ? -0.757 -5.298 -4.358 1.00 98.31 83 LEU A O 1
ATOM 667 N N . LEU A 1 84 ? 1.281 -4.636 -5.038 1.00 98.38 84 LEU A N 1
ATOM 668 C CA . LEU A 1 84 ? 2.014 -5.499 -4.113 1.00 98.38 84 LEU A CA 1
ATOM 669 C C . LEU A 1 84 ? 1.718 -5.144 -2.650 1.00 98.38 84 LEU A C 1
ATOM 671 O O . LEU A 1 84 ? 1.481 -6.044 -1.846 1.00 98.38 84 LEU A O 1
ATOM 675 N N . ALA A 1 85 ? 1.684 -3.852 -2.312 1.00 97.81 85 ALA A N 1
ATOM 676 C CA . ALA A 1 85 ? 1.351 -3.399 -0.962 1.00 97.81 85 ALA A CA 1
ATOM 677 C C . ALA A 1 85 ? -0.089 -3.775 -0.567 1.00 97.81 85 ALA A C 1
ATOM 679 O O . ALA A 1 85 ? -0.310 -4.327 0.509 1.00 97.81 85 ALA A O 1
ATOM 680 N N . SER A 1 86 ? -1.068 -3.555 -1.450 1.00 96.69 86 SER A N 1
ATOM 681 C CA . SER A 1 86 ? -2.462 -3.960 -1.215 1.00 96.69 86 SER A CA 1
ATOM 682 C C . SER A 1 86 ? -2.642 -5.477 -1.147 1.00 96.69 86 SER A C 1
ATOM 684 O O . SER A 1 86 ? -3.458 -5.968 -0.371 1.00 96.69 86 SER A O 1
ATOM 686 N N . PHE A 1 87 ? -1.880 -6.238 -1.934 1.00 97.12 87 PHE A N 1
ATOM 687 C CA . PHE A 1 87 ? -1.882 -7.696 -1.858 1.00 97.12 87 PHE A CA 1
ATOM 688 C C . PHE A 1 87 ? -1.315 -8.188 -0.522 1.00 97.12 87 PHE A C 1
ATOM 690 O O . PHE A 1 87 ? -1.860 -9.114 0.079 1.00 97.12 87 PHE A O 1
ATOM 697 N N . PHE A 1 88 ? -0.256 -7.543 -0.031 1.00 96.31 88 PHE A N 1
ATOM 698 C CA . PHE A 1 88 ? 0.283 -7.818 1.294 1.00 96.31 88 PHE A CA 1
ATOM 699 C C . PHE A 1 88 ? -0.736 -7.513 2.402 1.00 96.31 88 PHE A C 1
ATOM 701 O O . PHE A 1 88 ? -0.904 -8.335 3.298 1.00 96.31 88 PHE A O 1
ATOM 708 N N . ASP A 1 89 ? -1.463 -6.395 2.317 1.00 94.81 89 ASP A N 1
ATOM 709 C CA . ASP A 1 89 ? -2.554 -6.069 3.251 1.00 94.81 89 ASP A CA 1
ATOM 710 C C . ASP A 1 89 ? -3.640 -7.151 3.271 1.00 94.81 89 ASP A C 1
ATOM 712 O O . ASP A 1 89 ? -4.004 -7.673 4.325 1.00 94.81 89 ASP A O 1
ATOM 716 N N . TRP A 1 90 ? -4.085 -7.576 2.086 1.00 94.88 90 TRP A N 1
ATOM 717 C CA . TRP A 1 90 ? -5.061 -8.654 1.948 1.00 94.88 90 TRP A CA 1
ATOM 718 C C . TRP A 1 90 ? -4.588 -9.972 2.579 1.00 94.88 90 TRP A C 1
ATOM 720 O O . TRP A 1 90 ? -5.368 -10.649 3.249 1.00 94.88 90 TRP A O 1
ATOM 730 N N . LEU A 1 91 ? -3.307 -10.320 2.419 1.00 95.62 91 LEU A N 1
ATOM 731 C CA . LEU A 1 91 ? -2.710 -11.501 3.048 1.00 95.62 91 LEU A CA 1
ATOM 732 C C . LEU A 1 91 ? -2.631 -11.367 4.578 1.00 95.62 91 LEU A C 1
ATOM 734 O O . LEU A 1 91 ? -2.830 -12.346 5.301 1.00 95.62 91 LEU A O 1
ATOM 738 N N . MET A 1 92 ? -2.307 -10.171 5.069 1.00 94.56 92 MET A N 1
ATOM 739 C CA . MET A 1 92 ? -2.102 -9.896 6.490 1.00 94.56 92 MET A CA 1
ATOM 740 C C . MET A 1 92 ? -3.405 -9.829 7.281 1.00 94.56 92 MET A C 1
ATOM 742 O O . MET A 1 92 ? -3.396 -10.151 8.468 1.00 94.56 92 MET A O 1
ATOM 746 N N . GLU A 1 93 ? -4.518 -9.462 6.651 1.00 93.12 93 GLU A N 1
ATOM 747 C CA . GLU A 1 93 ? -5.802 -9.243 7.324 1.00 93.12 93 GLU A CA 1
ATOM 748 C C . GLU A 1 93 ? -6.261 -10.400 8.237 1.00 93.12 93 GLU A C 1
ATOM 750 O O . GLU A 1 93 ? -6.442 -10.195 9.443 1.00 93.12 93 GLU A O 1
ATOM 755 N N . PRO A 1 94 ? -6.348 -11.660 7.761 1.00 92.50 94 PRO A N 1
ATOM 756 C CA . PRO A 1 94 ? -6.760 -12.776 8.615 1.00 92.50 94 PRO A CA 1
ATOM 757 C C . PRO A 1 94 ? -5.836 -12.992 9.821 1.00 92.50 94 PRO A C 1
ATOM 759 O O . PRO A 1 94 ? -6.269 -13.497 10.859 1.00 92.50 94 PRO A O 1
ATOM 762 N N . ILE A 1 95 ? -4.554 -12.647 9.680 1.00 93.94 95 ILE A N 1
ATOM 763 C CA . ILE A 1 95 ? -3.551 -12.767 10.739 1.00 93.94 95 ILE A CA 1
ATOM 764 C C . ILE A 1 95 ? -3.722 -11.617 11.733 1.00 93.94 95 ILE A C 1
ATOM 766 O O . ILE A 1 95 ? -3.747 -11.856 12.937 1.00 93.94 95 ILE A O 1
ATOM 770 N N . ALA A 1 96 ? -3.900 -10.390 11.249 1.00 94.12 96 ALA A N 1
ATOM 771 C CA . ALA A 1 96 ? -4.085 -9.202 12.070 1.00 94.12 96 ALA A CA 1
ATOM 772 C C . ALA A 1 96 ? -5.331 -9.298 12.963 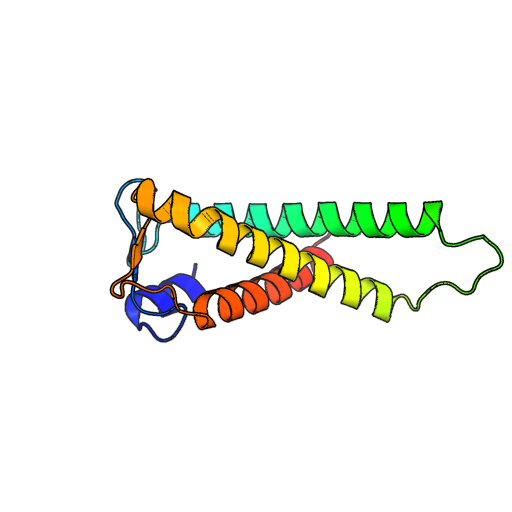1.00 94.12 96 ALA A C 1
ATOM 774 O O . ALA A 1 96 ? -5.250 -9.000 14.158 1.00 94.12 96 ALA A O 1
ATOM 775 N N . VAL A 1 97 ? -6.447 -9.803 12.426 1.00 93.50 97 VAL A N 1
ATOM 776 C CA . VAL A 1 97 ? -7.668 -10.064 13.207 1.00 93.50 97 VAL A CA 1
ATOM 777 C C . VAL A 1 97 ? -7.417 -11.125 14.283 1.00 93.50 97 VAL A C 1
ATOM 779 O O . VAL A 1 97 ? -7.763 -10.919 15.446 1.00 93.50 97 VAL A O 1
ATOM 782 N N . LYS A 1 98 ? -6.752 -12.240 13.940 1.00 93.44 98 LYS A N 1
ATOM 783 C CA . LYS A 1 98 ? -6.416 -13.310 14.905 1.00 93.44 98 LYS A CA 1
ATOM 784 C C . LYS A 1 98 ? -5.463 -12.846 16.006 1.00 93.44 98 LYS A C 1
ATOM 786 O O . LYS A 1 98 ? -5.588 -13.291 17.142 1.00 93.44 98 LYS A O 1
ATOM 791 N N . LEU A 1 99 ? -4.521 -11.965 15.676 1.00 94.06 99 LEU A N 1
ATOM 792 C CA . LEU A 1 99 ? -3.573 -11.377 16.623 1.00 94.06 99 LEU A CA 1
ATOM 793 C C . LEU A 1 99 ? -4.169 -10.205 17.419 1.00 94.06 99 LEU A C 1
ATOM 795 O O . LEU A 1 99 ? -3.487 -9.647 18.277 1.00 94.06 99 LEU A O 1
ATOM 799 N N . GLY A 1 100 ? -5.424 -9.823 17.161 1.00 93.19 100 GLY A N 1
ATOM 800 C CA . GLY A 1 100 ? -6.103 -8.741 17.872 1.00 93.19 100 GLY A CA 1
ATOM 801 C C . GLY A 1 100 ? -5.533 -7.354 17.569 1.00 93.19 100 GLY A C 1
ATOM 802 O O . GLY A 1 100 ? -5.602 -6.464 18.420 1.00 93.19 100 GLY A O 1
ATOM 803 N N . TYR A 1 101 ? -4.948 -7.157 16.384 1.00 93.56 101 TYR A N 1
ATOM 804 C CA . TYR A 1 101 ? -4.464 -5.844 15.950 1.00 93.56 101 TYR A CA 1
ATOM 805 C C . TYR A 1 101 ? -5.634 -4.892 15.707 1.00 93.56 101 TYR A C 1
ATOM 807 O O . TYR A 1 101 ? -5.618 -3.759 16.193 1.00 93.56 101 TYR A O 1
ATOM 815 N N . TRP A 1 102 ? -6.678 -5.374 15.038 1.00 93.50 102 TRP A N 1
ATOM 816 C CA . TRP A 1 102 ? -7.961 -4.700 14.890 1.00 93.50 102 TRP A CA 1
ATOM 817 C C . TRP A 1 102 ? -9.098 -5.712 14.755 1.00 93.50 102 TRP A C 1
ATOM 819 O O . TRP A 1 102 ? -8.877 -6.904 14.547 1.00 93.50 102 TRP A O 1
ATOM 829 N N . GLN A 1 103 ? -10.322 -5.224 14.922 1.00 92.31 103 GLN A N 1
ATOM 830 C CA . GLN A 1 103 ? -11.548 -6.000 14.798 1.00 92.31 103 GLN A CA 1
ATOM 831 C C . GLN A 1 103 ? -12.544 -5.251 13.921 1.00 92.31 103 GLN A C 1
ATOM 833 O O . GLN A 1 103 ? -12.822 -4.071 14.151 1.00 92.31 103 GLN A O 1
ATOM 838 N N . TRP A 1 104 ? -13.075 -5.955 12.928 1.00 93.06 104 TRP A N 1
ATOM 839 C CA . TRP A 1 104 ? -14.114 -5.464 12.032 1.00 93.06 104 TRP A CA 1
ATOM 840 C C . TRP A 1 104 ? -15.484 -5.525 12.713 1.00 93.06 104 TRP A C 1
ATOM 842 O O . TRP A 1 104 ? -15.775 -6.468 13.446 1.00 93.06 104 TRP A O 1
ATOM 852 N N . ALA A 1 105 ? -16.327 -4.517 12.480 1.00 89.69 105 ALA A N 1
ATOM 853 C CA . ALA A 1 105 ? -17.700 -4.510 12.991 1.00 89.69 105 ALA A CA 1
ATOM 854 C C . ALA A 1 105 ? -18.605 -5.501 12.235 1.00 89.69 105 ALA A C 1
ATOM 856 O O . ALA A 1 105 ? -19.576 -6.006 12.794 1.00 89.69 105 ALA A O 1
ATOM 857 N N . SER A 1 106 ? -18.293 -5.766 10.964 1.00 84.25 106 SER A N 1
ATOM 858 C CA . SER A 1 106 ? -18.933 -6.783 10.128 1.00 84.25 106 SER A CA 1
ATOM 859 C C . SER A 1 106 ? -18.089 -8.054 10.054 1.00 84.25 106 SER A C 1
ATOM 861 O O . SER A 1 106 ? -16.866 -8.001 10.145 1.00 84.25 106 SER A O 1
ATOM 863 N N . GLU A 1 107 ? -18.733 -9.196 9.802 1.00 83.19 107 GLU A N 1
ATOM 864 C CA . GLU A 1 107 ? -18.041 -10.480 9.589 1.00 83.19 107 GLU A CA 1
ATOM 865 C C . GLU A 1 107 ? -17.183 -10.491 8.314 1.00 83.19 107 GLU A C 1
ATOM 867 O O . GLU A 1 107 ? -16.222 -11.249 8.200 1.00 83.19 107 GLU A O 1
ATOM 872 N N . THR A 1 108 ? -17.525 -9.637 7.347 1.00 87.06 108 THR A N 1
ATOM 873 C CA . THR A 1 108 ? -16.815 -9.501 6.075 1.00 87.06 108 THR A CA 1
ATOM 874 C C . THR A 1 108 ? -15.995 -8.222 6.033 1.00 87.06 108 THR A C 1
ATOM 876 O O . THR A 1 108 ? -16.491 -7.154 6.402 1.00 87.06 108 THR A O 1
ATOM 879 N N . ILE A 1 109 ? -14.785 -8.315 5.488 1.00 89.88 109 ILE A N 1
ATOM 880 C CA . ILE A 1 109 ? -13.909 -7.166 5.253 1.00 89.88 109 ILE A CA 1
ATOM 881 C C . ILE A 1 109 ? -14.382 -6.424 3.989 1.00 89.88 109 ILE A C 1
ATOM 883 O O . ILE A 1 109 ? -14.524 -7.055 2.936 1.00 89.88 109 ILE A O 1
ATOM 887 N N . PRO A 1 110 ? -14.644 -5.106 4.043 1.00 91.44 110 PRO A N 1
ATOM 888 C CA . PRO A 1 110 ? -15.100 -4.350 2.881 1.00 91.44 110 PRO A CA 1
ATOM 889 C C . PRO A 1 110 ? -14.041 -4.298 1.775 1.00 91.44 110 PRO A C 1
ATOM 891 O O . PRO A 1 110 ? -12.909 -3.890 2.012 1.00 91.44 110 PRO A O 1
ATOM 894 N N . VAL A 1 111 ? -14.422 -4.581 0.524 1.00 91.12 111 VAL A N 1
ATOM 895 C CA . VAL A 1 111 ? -13.512 -4.435 -0.637 1.00 91.12 111 VAL A CA 1
ATOM 896 C C . VAL A 1 111 ? -12.978 -3.003 -0.764 1.00 91.12 111 VAL A C 1
ATOM 898 O O . VAL A 1 111 ? -11.843 -2.783 -1.186 1.00 91.12 111 VAL A O 1
ATOM 901 N N . PHE A 1 112 ? -13.780 -2.023 -0.343 1.00 91.50 112 PHE A N 1
ATOM 902 C CA . PHE A 1 112 ? -13.402 -0.615 -0.333 1.00 91.50 112 PHE A CA 1
ATOM 903 C C . PHE A 1 112 ? -12.156 -0.327 0.526 1.00 91.50 112 PHE A C 1
ATOM 905 O O . PHE A 1 112 ? -11.392 0.565 0.173 1.00 91.50 112 PHE A O 1
ATOM 912 N N . ASN A 1 113 ? -11.883 -1.123 1.572 1.00 92.88 113 ASN A N 1
ATOM 913 C CA . ASN A 1 113 ? -10.639 -1.044 2.348 1.00 92.88 113 ASN A CA 1
ATOM 914 C C . ASN A 1 113 ? -9.402 -1.179 1.456 1.00 92.88 113 ASN A C 1
ATOM 916 O O . ASN A 1 113 ? -8.536 -0.305 1.441 1.00 92.88 113 ASN A O 1
ATOM 920 N N . TYR A 1 114 ? -9.363 -2.231 0.640 1.00 94.06 114 TYR A N 1
ATOM 921 C CA . TYR A 1 114 ? -8.227 -2.502 -0.237 1.00 94.06 114 TYR A CA 1
ATOM 922 C C . TYR A 1 114 ? -8.077 -1.440 -1.329 1.00 94.06 114 TYR A C 1
ATOM 924 O O . TYR A 1 114 ? -6.957 -1.089 -1.694 1.00 94.06 114 TYR A O 1
ATOM 932 N N . VAL A 1 115 ? -9.193 -0.873 -1.808 1.00 94.81 115 VAL A N 1
ATOM 933 C CA . VAL A 1 115 ? -9.177 0.263 -2.744 1.00 94.81 115 VAL A CA 1
ATOM 934 C C . VAL A 1 115 ? -8.554 1.496 -2.087 1.00 94.81 115 VAL A C 1
ATOM 936 O O . VAL A 1 115 ? -7.697 2.142 -2.690 1.00 94.81 115 VAL A O 1
ATOM 939 N N . CYS A 1 116 ? -8.927 1.815 -0.845 1.00 93.38 116 CYS A N 1
ATOM 940 C CA . CYS A 1 116 ? -8.317 2.916 -0.102 1.00 93.38 116 CYS A CA 1
ATOM 941 C C . CYS A 1 116 ? -6.810 2.697 0.087 1.00 93.38 116 CYS A C 1
ATOM 943 O O . CYS A 1 116 ? -6.025 3.597 -0.217 1.00 93.38 116 CYS A O 1
ATOM 945 N N . TRP A 1 117 ? -6.390 1.504 0.520 1.00 95.06 117 TRP A N 1
ATOM 946 C CA . TRP A 1 117 ? -4.971 1.184 0.696 1.00 95.06 117 TRP A CA 1
ATOM 947 C C . TRP A 1 117 ? -4.176 1.210 -0.605 1.00 95.06 117 TRP A C 1
ATOM 949 O O . TRP A 1 117 ? -3.034 1.677 -0.610 1.00 95.06 117 TRP A O 1
ATOM 959 N N . PHE A 1 118 ? -4.783 0.801 -1.718 1.00 97.19 118 PHE A N 1
ATOM 960 C CA . PHE A 1 118 ? -4.182 0.921 -3.044 1.00 97.19 118 PHE A CA 1
ATOM 961 C C . PHE A 1 118 ? -3.933 2.388 -3.408 1.00 97.19 118 PHE A C 1
ATOM 963 O O . PHE A 1 118 ? -2.806 2.769 -3.726 1.00 97.19 118 PHE A O 1
ATOM 970 N N . LEU A 1 119 ? -4.956 3.243 -3.295 1.00 96.50 119 LEU A N 1
ATOM 971 C CA . LEU A 1 119 ? -4.842 4.669 -3.620 1.00 96.50 119 LEU A CA 1
ATOM 972 C C . LEU A 1 119 ? -3.834 5.390 -2.716 1.00 96.50 119 LEU A C 1
ATOM 974 O O . LEU A 1 119 ? -3.041 6.204 -3.192 1.00 96.50 119 LEU A O 1
ATOM 978 N N . ILE A 1 120 ? -3.820 5.066 -1.421 1.00 95.06 120 ILE A N 1
ATOM 979 C CA . ILE A 1 120 ? -2.839 5.605 -0.473 1.00 95.06 120 ILE A CA 1
ATOM 980 C C . ILE A 1 120 ? -1.427 5.164 -0.857 1.00 95.06 120 ILE A C 1
ATOM 982 O O . ILE A 1 120 ? -0.516 5.991 -0.865 1.00 95.06 120 ILE A O 1
ATOM 986 N N . SER A 1 121 ? -1.240 3.894 -1.220 1.00 97.19 121 SER A N 1
ATOM 987 C CA . SER A 1 121 ? 0.055 3.374 -1.667 1.00 97.19 121 SER A CA 1
ATOM 988 C C . SER A 1 121 ? 0.547 4.074 -2.929 1.00 97.19 121 SER A C 1
ATOM 990 O O . SER A 1 121 ? 1.704 4.479 -2.972 1.00 97.19 121 SER A O 1
ATOM 992 N N . VAL A 1 122 ? -0.327 4.316 -3.914 1.00 97.88 122 VAL A N 1
ATOM 993 C CA . VAL A 1 122 ? 0.014 5.096 -5.118 1.00 97.88 122 VAL A CA 1
ATOM 994 C C . VAL A 1 122 ? 0.546 6.479 -4.739 1.00 97.88 122 VAL A C 1
ATOM 996 O O . VAL A 1 122 ? 1.614 6.882 -5.203 1.00 97.88 122 VAL A O 1
ATOM 999 N N . VAL A 1 123 ? -0.158 7.202 -3.862 1.00 96.25 123 VAL A N 1
ATOM 1000 C CA . VAL A 1 123 ? 0.262 8.539 -3.413 1.00 96.25 123 VAL A CA 1
ATOM 1001 C C . VAL A 1 123 ? 1.603 8.481 -2.679 1.00 96.25 123 VAL A C 1
ATOM 1003 O O . VAL A 1 123 ? 2.495 9.277 -2.972 1.00 96.25 123 VAL A O 1
ATOM 1006 N N . LEU A 1 124 ? 1.773 7.530 -1.758 1.00 95.50 124 LEU A N 1
ATOM 1007 C CA . LEU A 1 124 ? 3.011 7.362 -0.997 1.00 95.50 124 LEU A CA 1
ATOM 1008 C C . LEU A 1 124 ? 4.199 7.000 -1.891 1.00 95.50 124 LEU A C 1
ATOM 1010 O O . LEU A 1 124 ? 5.277 7.551 -1.694 1.00 95.50 124 LEU A O 1
ATOM 1014 N N . ILE A 1 125 ? 4.011 6.146 -2.898 1.00 96.69 125 ILE A N 1
ATOM 1015 C CA . ILE A 1 125 ? 5.060 5.804 -3.864 1.00 96.69 125 ILE A CA 1
ATOM 1016 C C . ILE A 1 125 ? 5.443 7.025 -4.702 1.00 96.69 125 ILE A C 1
ATOM 1018 O O . ILE A 1 125 ? 6.629 7.296 -4.878 1.00 96.69 125 ILE A O 1
ATOM 1022 N N . ILE A 1 126 ? 4.466 7.799 -5.190 1.00 95.50 126 ILE A N 1
ATOM 1023 C CA . ILE A 1 126 ? 4.741 9.038 -5.933 1.00 95.50 126 ILE A CA 1
ATOM 1024 C C . ILE A 1 126 ? 5.558 10.008 -5.073 1.00 95.50 126 ILE A C 1
ATOM 1026 O O . ILE A 1 126 ? 6.524 10.596 -5.559 1.00 95.50 126 ILE A O 1
ATOM 1030 N N . ILE A 1 127 ? 5.193 10.167 -3.798 1.00 93.94 127 ILE A N 1
ATOM 1031 C CA . ILE A 1 127 ? 5.936 11.002 -2.851 1.00 93.94 127 ILE A CA 1
ATOM 1032 C C . ILE A 1 127 ? 7.348 10.445 -2.643 1.00 93.94 127 ILE A C 1
ATOM 1034 O O . ILE A 1 127 ? 8.310 11.187 -2.809 1.00 93.94 127 ILE A O 1
ATOM 1038 N N . ALA A 1 128 ? 7.490 9.153 -2.344 1.00 92.31 128 ALA A N 1
ATOM 1039 C CA . ALA A 1 128 ? 8.781 8.512 -2.105 1.00 92.31 128 ALA A CA 1
ATOM 1040 C C . ALA A 1 128 ? 9.725 8.656 -3.307 1.00 92.31 128 ALA A C 1
ATOM 1042 O O . ALA A 1 128 ? 10.891 8.987 -3.130 1.00 92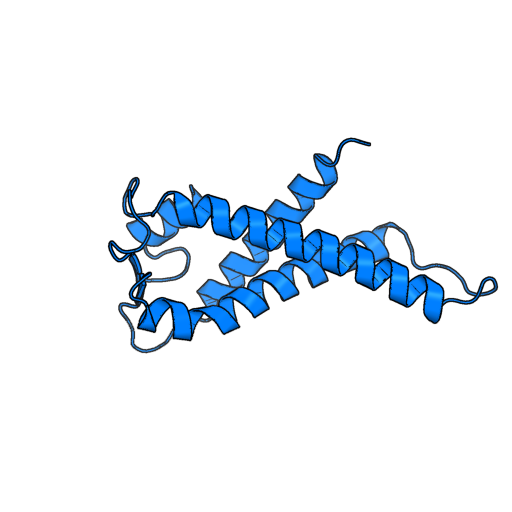.31 128 ALA A O 1
ATOM 1043 N N . ARG A 1 129 ? 9.215 8.508 -4.533 1.00 90.19 129 ARG A N 1
ATOM 1044 C CA . ARG A 1 129 ? 10.003 8.698 -5.759 1.00 90.19 129 ARG A CA 1
ATOM 1045 C C . ARG A 1 129 ? 10.402 10.150 -6.007 1.00 90.19 129 ARG A C 1
ATOM 1047 O O . ARG A 1 129 ? 11.470 10.387 -6.552 1.00 90.19 129 ARG A O 1
ATOM 1054 N N . LYS A 1 130 ? 9.574 11.122 -5.608 1.00 87.88 130 LYS A N 1
ATOM 1055 C CA . LYS A 1 130 ? 9.929 12.553 -5.670 1.00 87.88 130 LYS A CA 1
ATOM 1056 C C . LYS A 1 130 ? 10.928 12.966 -4.590 1.00 87.88 130 LYS A C 1
ATOM 1058 O O . LYS A 1 130 ? 11.686 13.903 -4.802 1.00 87.88 130 LYS A O 1
ATOM 1063 N N . LEU A 1 131 ? 10.875 12.310 -3.432 1.00 84.06 131 LEU A N 1
ATOM 1064 C CA . LEU A 1 131 ? 11.767 12.552 -2.298 1.00 84.06 131 LEU A CA 1
ATOM 1065 C C . LEU A 1 131 ? 13.063 11.750 -2.375 1.00 84.06 131 LEU A C 1
ATOM 1067 O O . LEU A 1 131 ? 13.992 12.067 -1.640 1.00 84.06 131 LEU A O 1
ATOM 1071 N N . SER A 1 132 ? 13.122 10.719 -3.222 1.00 60.06 132 SER A N 1
ATOM 1072 C CA . SER A 1 132 ? 14.352 10.004 -3.536 1.00 60.06 132 SER A CA 1
ATOM 1073 C C . SER A 1 132 ? 15.380 11.024 -4.008 1.00 60.06 132 SER A C 1
ATOM 1075 O O . SER A 1 132 ? 15.288 11.543 -5.119 1.00 60.06 132 SER A O 1
ATOM 1077 N N . PHE A 1 133 ? 16.304 11.338 -3.104 1.00 55.25 133 PHE A N 1
ATOM 1078 C CA . PHE A 1 133 ? 17.442 12.217 -3.296 1.00 55.25 133 PHE A CA 1
ATOM 1079 C C . PHE A 1 133 ? 18.236 11.716 -4.507 1.00 55.25 133 PHE A C 1
ATOM 1081 O O . PHE A 1 133 ? 18.935 10.709 -4.410 1.00 55.25 133 PHE A O 1
ATOM 1088 N N . ASN A 1 134 ? 18.045 12.369 -5.652 1.00 39.41 134 ASN A N 1
ATOM 1089 C CA . ASN A 1 134 ? 18.940 12.247 -6.799 1.00 39.41 134 ASN A CA 1
ATOM 1090 C C . ASN A 1 134 ? 20.250 12.976 -6.493 1.00 39.41 134 ASN A C 1
ATOM 1092 O O . ASN A 1 134 ? 20.166 14.078 -5.899 1.00 39.41 134 ASN A O 1
#